Protein AF-A0A7S2MXG5-F1 (afdb_monomer)

Mean predicted aligned error: 10.14 Å

Sequence (108 aa):
TTSCGATTGLPSALLSAANMANKLGHHQLAAREYCALLARPGLEERLRTKAAEKLSQVEEVLSVARAQEEAAQAEAAAKLEAELRAEEEAAAAMEEAAAMEAPVMEVA

Organism: NCBI:txid156173

Solvent-accessible surface area (backbone atoms only — not comparable to full-atom values): 6177 Å² total; per-residue (Å²): 143,81,83,81,89,69,70,84,56,51,64,60,51,51,53,48,50,22,50,48,33,40,76,71,66,37,40,72,59,16,38,53,45,28,52,57,56,61,7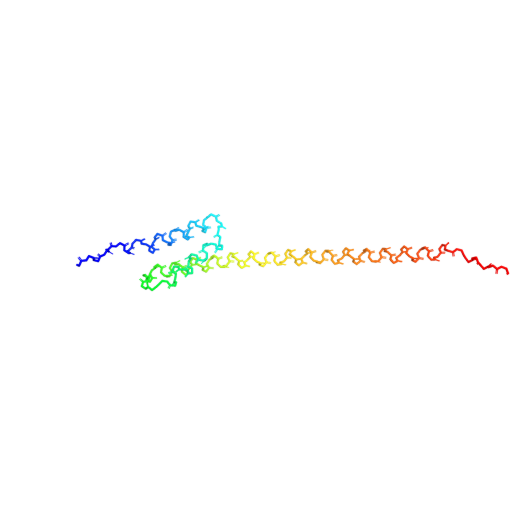0,42,82,88,61,54,66,73,58,43,54,51,36,52,55,52,31,54,57,38,50,52,55,52,50,54,52,48,54,52,50,53,50,52,50,52,53,52,49,54,50,52,54,52,50,53,51,52,50,52,54,52,52,52,53,52,52,54,54,53,60,73,68,56,74,86,78,77,78,131

Foldseek 3Di:
DDDPPPPPCVLVVLLVVLVVCVVVVVLVVSLVSLVVSLPDPPDDPVSNVVSVVVNVVSVVVVVVVVVVVVVVVVVVVVVVVVVVVVVVVVVVVVVVVVVVPPDPPPDD

Radius of gyration: 30.83 Å; Cα contacts (8 Å, |Δi|>4): 50; chains: 1; bounding box: 59×32×100 Å

Structure (mmCIF, N/CA/C/O backbone):
data_AF-A0A7S2MXG5-F1
#
_entry.id   AF-A0A7S2MXG5-F1
#
loop_
_atom_site.group_PDB
_atom_site.id
_atom_site.type_symbol
_atom_site.label_atom_id
_atom_site.label_alt_id
_atom_site.label_comp_id
_atom_site.label_asym_id
_atom_site.label_entity_id
_atom_site.label_seq_id
_atom_site.pdbx_PDB_ins_code
_atom_site.Cartn_x
_atom_site.Cartn_y
_atom_site.Cartn_z
_atom_site.occupancy
_atom_site.B_iso_or_equiv
_atom_site.auth_seq_id
_atom_site.auth_comp_id
_atom_site.auth_asym_id
_atom_site.auth_atom_id
_atom_site.pdbx_PDB_model_num
ATOM 1 N N . THR A 1 1 ? -24.339 -16.864 38.114 1.00 53.50 1 THR A N 1
ATOM 2 C CA . THR A 1 1 ? -24.325 -15.523 37.496 1.00 53.50 1 THR A CA 1
ATOM 3 C C . THR A 1 1 ? -22.930 -14.952 37.618 1.00 53.50 1 THR A C 1
ATOM 5 O O . THR A 1 1 ? -22.540 -14.511 38.688 1.00 53.50 1 THR A O 1
ATOM 8 N N . THR A 1 2 ? -22.143 -15.005 36.545 1.00 46.59 2 THR A N 1
ATOM 9 C CA . THR A 1 2 ? -20.827 -14.351 36.498 1.00 46.59 2 THR A CA 1
ATOM 10 C C . THR A 1 2 ? -20.624 -13.856 35.074 1.00 46.59 2 THR A C 1
ATOM 12 O O . THR A 1 2 ? -20.067 -14.551 34.233 1.00 46.59 2 THR A O 1
ATOM 15 N N . SER A 1 3 ? -21.189 -12.689 34.760 1.00 45.25 3 SER A N 1
ATOM 16 C CA . SER A 1 3 ? -20.909 -12.006 33.499 1.00 45.25 3 SER A CA 1
ATOM 17 C C . SER A 1 3 ? -19.559 -11.307 33.634 1.00 45.25 3 SER A C 1
ATOM 19 O O . SER A 1 3 ? -19.430 -10.326 34.366 1.00 45.25 3 SER A O 1
ATOM 21 N N . CYS A 1 4 ? -18.544 -11.841 32.963 1.00 46.38 4 CYS A N 1
ATOM 22 C CA . CYS A 1 4 ? -17.211 -11.258 32.890 1.00 46.38 4 CYS A CA 1
ATOM 23 C C . CYS A 1 4 ? -17.261 -9.886 32.197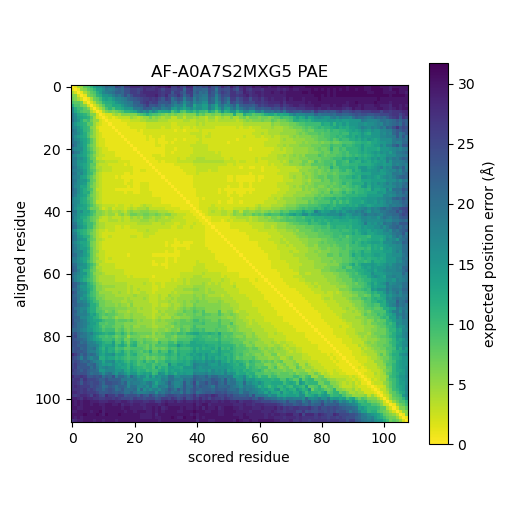 1.00 46.38 4 CYS A C 1
ATOM 25 O O . CYS A 1 4 ? -17.307 -9.789 30.973 1.00 46.38 4 CYS A O 1
ATOM 27 N N . GLY A 1 5 ? -17.244 -8.816 32.990 1.00 45.72 5 GLY A N 1
ATOM 28 C CA . GLY A 1 5 ? -17.147 -7.428 32.536 1.00 45.72 5 GLY A CA 1
ATOM 29 C C . GLY A 1 5 ? -15.726 -7.027 32.129 1.00 45.72 5 GLY A C 1
ATOM 30 O O . GLY A 1 5 ? -15.142 -6.157 32.761 1.00 45.72 5 GLY A O 1
ATOM 31 N N . ALA A 1 6 ? -15.164 -7.654 31.089 1.00 47.56 6 ALA A N 1
ATOM 32 C CA . ALA A 1 6 ? -13.820 -7.340 30.574 1.00 47.56 6 ALA A CA 1
ATOM 33 C C . ALA A 1 6 ? -13.801 -6.827 29.117 1.00 47.56 6 ALA A C 1
ATOM 35 O O . ALA A 1 6 ? -12.738 -6.677 28.519 1.00 47.56 6 ALA A O 1
ATOM 36 N N . THR A 1 7 ? -14.958 -6.566 28.503 1.00 53.50 7 THR A N 1
ATOM 37 C CA . THR A 1 7 ? -15.041 -6.323 27.050 1.00 53.50 7 THR A CA 1
ATOM 38 C C . THR A 1 7 ? -14.874 -4.863 26.623 1.00 53.50 7 THR A C 1
ATOM 40 O O . THR A 1 7 ? -14.662 -4.618 25.439 1.00 53.50 7 THR A O 1
ATOM 43 N N . THR A 1 8 ? -14.899 -3.891 27.539 1.00 54.66 8 THR A N 1
ATOM 44 C CA . THR A 1 8 ? -14.832 -2.458 27.185 1.00 54.66 8 THR A CA 1
ATOM 45 C C . THR A 1 8 ? -13.432 -1.983 26.769 1.00 54.66 8 THR A C 1
ATOM 47 O O . THR A 1 8 ? -13.313 -1.028 26.008 1.00 54.66 8 THR A O 1
ATOM 50 N N . GLY A 1 9 ? -12.359 -2.662 27.193 1.00 62.38 9 GLY A N 1
ATOM 51 C CA . GLY A 1 9 ? -10.977 -2.294 26.835 1.00 62.38 9 GLY A CA 1
ATOM 52 C C . GLY A 1 9 ? -10.452 -2.924 25.538 1.00 62.38 9 GLY A C 1
ATOM 53 O O . GLY A 1 9 ? -9.528 -2.397 24.918 1.00 62.38 9 GLY A O 1
ATOM 54 N N . LEU A 1 10 ? -11.041 -4.043 25.108 1.00 79.44 10 LEU A N 1
ATOM 55 C CA . LEU A 1 10 ? -10.523 -4.851 24.001 1.00 79.44 10 LEU A CA 1
ATOM 56 C C . LEU A 1 10 ? -10.559 -4.118 22.642 1.00 79.44 10 LEU A C 1
ATOM 58 O O . LEU A 1 10 ? -9.547 -4.147 21.943 1.00 79.44 10 LEU A O 1
ATOM 62 N N . PRO A 1 11 ? -11.642 -3.414 22.250 1.00 83.44 11 PRO A N 1
ATOM 63 C CA . PRO A 1 11 ? -11.679 -2.710 20.966 1.00 83.44 11 PRO A CA 1
ATOM 64 C C . PRO A 1 11 ? -10.664 -1.563 20.885 1.00 83.44 11 PRO A C 1
ATOM 66 O O . PRO A 1 11 ? -10.021 -1.368 19.856 1.00 83.44 11 PRO A O 1
ATOM 69 N N . SER A 1 12 ? -10.464 -0.842 21.990 1.00 86.19 12 SER A N 1
ATOM 70 C CA . SER A 1 12 ? -9.470 0.232 22.091 1.00 86.19 12 SER A CA 1
ATOM 71 C C . SER A 1 12 ? -8.035 -0.297 22.033 1.00 86.19 12 SER A C 1
ATOM 73 O O . SER A 1 12 ? -7.174 0.316 21.395 1.00 86.19 12 SER A O 1
ATOM 75 N N . ALA A 1 13 ? -7.770 -1.453 22.649 1.00 88.00 13 ALA A N 1
ATOM 76 C CA . ALA A 1 13 ? -6.478 -2.128 22.553 1.00 88.00 13 ALA A CA 1
ATOM 77 C C . ALA A 1 13 ? -6.186 -2.594 21.116 1.00 88.00 13 ALA A C 1
ATOM 79 O O . ALA A 1 13 ? -5.090 -2.361 20.612 1.00 88.00 13 ALA A O 1
ATOM 80 N N . LEU A 1 14 ? -7.178 -3.162 20.422 1.00 89.44 14 LEU A N 1
ATOM 81 C CA . LEU A 1 14 ? -7.048 -3.587 19.023 1.00 89.44 14 LEU A CA 1
ATOM 82 C C . LEU A 1 14 ? -6.816 -2.406 18.079 1.00 89.44 14 LEU A C 1
ATOM 84 O O . LEU A 1 14 ? -5.917 -2.452 17.243 1.00 89.44 14 LEU A O 1
ATOM 88 N N . LEU A 1 15 ? -7.552 -1.306 18.267 1.00 92.38 15 LEU A N 1
ATOM 89 C CA . LEU A 1 15 ? -7.303 -0.075 17.522 1.00 92.38 15 LEU A CA 1
ATOM 90 C C . LEU A 1 15 ? -5.875 0.434 17.758 1.00 92.38 15 LEU A C 1
ATOM 92 O O . LEU A 1 15 ? -5.220 0.921 16.838 1.00 92.38 15 LEU A O 1
ATOM 96 N N . SER A 1 16 ? -5.374 0.330 18.989 1.00 93.69 16 SER A N 1
ATOM 97 C CA . SER A 1 16 ? -4.011 0.752 19.324 1.00 93.69 16 SER A CA 1
ATOM 98 C C . SER A 1 16 ? -2.958 -0.149 18.675 1.00 93.69 16 SER A C 1
ATOM 100 O O . SER A 1 16 ? -1.970 0.364 18.154 1.00 93.69 16 SER A O 1
ATOM 102 N N . ALA A 1 17 ? -3.189 -1.463 18.631 1.00 93.12 17 ALA A N 1
ATOM 103 C CA . ALA A 1 17 ? -2.328 -2.414 17.932 1.00 93.12 17 ALA A CA 1
ATOM 104 C C . ALA A 1 17 ? -2.268 -2.131 16.421 1.00 93.12 17 ALA A C 1
ATOM 106 O O . ALA A 1 17 ? -1.174 -2.018 15.867 1.00 93.12 17 ALA A O 1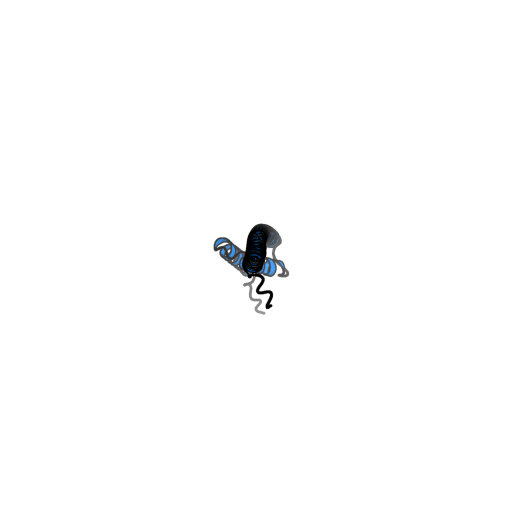
ATOM 107 N N . ALA A 1 18 ? -3.418 -1.899 15.779 1.00 94.44 18 ALA A N 1
ATOM 108 C CA . ALA A 1 18 ? -3.489 -1.518 14.367 1.00 94.44 18 ALA A CA 1
ATOM 109 C C . ALA A 1 18 ? -2.736 -0.203 14.082 1.00 94.44 18 ALA A C 1
ATOM 111 O O . ALA A 1 18 ? -1.982 -0.094 13.113 1.00 94.44 18 ALA A O 1
ATOM 112 N N . ASN A 1 19 ? -2.860 0.786 14.977 1.00 95.12 19 ASN A N 1
ATOM 113 C CA . ASN A 1 19 ? -2.102 2.036 14.883 1.00 95.12 19 ASN A CA 1
ATOM 114 C C . ASN A 1 19 ? -0.589 1.822 15.030 1.00 95.12 19 ASN A C 1
ATOM 116 O O . ASN A 1 19 ? 0.181 2.489 14.339 1.00 95.12 19 ASN A O 1
ATOM 120 N N . MET A 1 20 ? -0.148 0.924 15.914 1.00 96.69 20 MET A N 1
ATOM 121 C CA . MET A 1 20 ? 1.275 0.597 16.052 1.00 96.69 20 MET A CA 1
ATOM 122 C C . MET A 1 20 ? 1.813 -0.093 14.801 1.00 96.69 20 MET A C 1
ATOM 124 O O . MET A 1 20 ? 2.849 0.329 14.298 1.00 96.69 20 MET A O 1
ATOM 128 N N . ALA A 1 21 ? 1.087 -1.070 14.249 1.00 94.88 21 ALA A N 1
ATOM 129 C CA . ALA A 1 21 ? 1.453 -1.697 12.981 1.00 94.88 21 ALA A CA 1
ATOM 130 C C . ALA A 1 21 ? 1.614 -0.650 11.866 1.00 94.88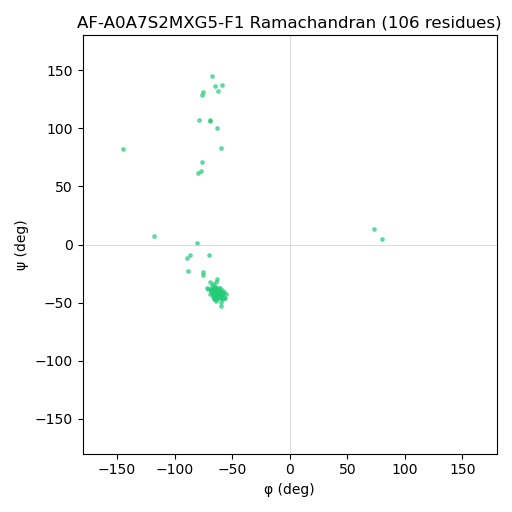 21 ALA A C 1
ATOM 132 O O . ALA A 1 21 ? 2.604 -0.674 11.140 1.00 94.88 21 ALA A O 1
ATOM 133 N N . ASN A 1 22 ? 0.704 0.330 11.795 1.00 95.31 22 ASN A N 1
ATOM 134 C CA . ASN A 1 22 ? 0.798 1.408 10.812 1.00 95.31 22 ASN A CA 1
ATOM 135 C C . ASN A 1 22 ? 2.038 2.292 11.022 1.00 95.31 22 ASN A C 1
ATOM 137 O O . ASN A 1 22 ? 2.751 2.597 10.072 1.00 95.31 22 ASN A O 1
ATOM 141 N N . LYS A 1 23 ? 2.325 2.686 12.270 1.00 95.81 23 LYS A N 1
ATOM 142 C CA . LYS A 1 23 ? 3.502 3.508 12.608 1.00 95.81 23 LYS A CA 1
ATOM 143 C C . LYS A 1 23 ? 4.827 2.808 12.310 1.00 95.81 23 LYS A C 1
ATOM 145 O O . LYS A 1 23 ? 5.806 3.483 12.021 1.00 95.81 23 LYS A O 1
ATOM 150 N N . LEU A 1 24 ? 4.852 1.480 12.390 1.00 96.38 24 LEU A N 1
ATOM 151 C CA . LEU A 1 24 ? 6.014 0.657 12.055 1.00 96.38 24 LEU A CA 1
ATOM 152 C C . LEU A 1 24 ? 6.165 0.422 10.540 1.00 96.38 24 LEU A C 1
ATOM 154 O O . LEU A 1 24 ? 7.073 -0.290 10.127 1.00 96.38 24 LEU A O 1
ATOM 158 N N . GLY A 1 25 ? 5.283 0.989 9.709 1.00 93.81 25 GLY A N 1
ATOM 159 C CA . GLY A 1 25 ? 5.301 0.802 8.255 1.00 93.81 25 GLY A CA 1
ATOM 160 C C . GLY A 1 25 ? 4.679 -0.517 7.791 1.00 93.81 25 GLY A C 1
ATOM 161 O O . GLY A 1 25 ? 4.664 -0.818 6.600 1.00 93.81 25 GLY A O 1
ATOM 162 N N . HIS A 1 26 ? 4.107 -1.313 8.698 1.00 96.31 26 HIS A N 1
ATOM 163 C CA . HIS A 1 26 ? 3.385 -2.535 8.349 1.00 96.31 26 HIS A CA 1
ATOM 164 C C . HIS A 1 26 ? 1.965 -2.206 7.866 1.00 96.31 26 HIS A C 1
ATOM 166 O O . HIS A 1 26 ? 0.973 -2.616 8.469 1.00 96.31 26 HIS A O 1
ATOM 172 N N . HIS A 1 27 ? 1.858 -1.458 6.766 1.00 94.12 27 HIS A N 1
ATOM 173 C CA . HIS A 1 27 ? 0.597 -0.930 6.238 1.00 94.12 27 HIS A CA 1
ATOM 174 C C . HIS A 1 27 ? -0.410 -2.035 5.884 1.00 94.12 27 HIS A C 1
ATOM 176 O O . HIS A 1 27 ? -1.580 -1.944 6.240 1.00 94.12 27 HIS A O 1
ATOM 182 N N . GLN A 1 28 ? 0.038 -3.139 5.277 1.00 94.25 28 GLN A N 1
ATOM 183 C CA . GLN A 1 28 ? -0.849 -4.270 4.966 1.00 94.25 28 GLN A CA 1
ATOM 184 C C . GLN A 1 28 ? -1.420 -4.937 6.225 1.00 94.25 28 GLN A C 1
ATOM 186 O O . GLN A 1 28 ? -2.600 -5.289 6.259 1.00 94.25 28 GLN A O 1
ATOM 191 N N . LEU A 1 29 ? -0.596 -5.097 7.266 1.00 94.88 29 LEU A N 1
ATOM 192 C CA . LEU A 1 29 ? -1.044 -5.629 8.552 1.00 94.88 29 LEU A CA 1
ATOM 193 C C . LEU A 1 29 ? -2.027 -4.660 9.211 1.00 94.88 29 LEU A C 1
ATOM 195 O O . LEU A 1 29 ? -3.107 -5.070 9.616 1.00 94.88 29 LEU A O 1
ATOM 199 N N . ALA A 1 30 ? -1.692 -3.370 9.249 1.00 95.69 30 ALA A N 1
ATOM 200 C CA . ALA A 1 30 ? -2.558 -2.341 9.808 1.00 95.69 30 ALA A CA 1
ATOM 201 C C . ALA A 1 30 ? -3.939 -2.317 9.136 1.00 95.69 30 ALA A C 1
ATOM 203 O O . ALA A 1 30 ? -4.949 -2.304 9.836 1.00 95.69 30 ALA A O 1
ATOM 204 N N . ALA A 1 31 ? -3.995 -2.376 7.801 1.00 96.06 31 ALA A N 1
ATOM 205 C CA . ALA A 1 31 ? -5.250 -2.433 7.053 1.00 96.06 31 ALA A CA 1
ATOM 206 C C . ALA A 1 31 ? -6.092 -3.657 7.442 1.00 96.06 31 ALA A C 1
ATOM 208 O O . ALA A 1 31 ? -7.277 -3.523 7.746 1.00 96.06 31 ALA A O 1
ATOM 209 N N . ARG A 1 32 ? -5.476 -4.847 7.515 1.00 95.75 32 ARG A N 1
ATOM 210 C CA . ARG A 1 32 ? -6.162 -6.077 7.948 1.00 95.75 32 ARG A CA 1
ATOM 211 C C . ARG A 1 32 ? -6.736 -5.948 9.357 1.00 95.75 32 ARG A C 1
ATOM 213 O O . ARG A 1 32 ? -7.885 -6.327 9.572 1.00 95.75 32 ARG A O 1
ATOM 220 N N . GLU A 1 33 ? -5.974 -5.383 10.289 1.00 95.25 33 GLU A N 1
ATOM 221 C CA . GLU A 1 33 ? -6.417 -5.185 11.673 1.00 95.25 33 GLU A CA 1
ATOM 222 C C . GLU A 1 33 ? -7.557 -4.157 11.780 1.00 95.25 33 GLU A C 1
ATOM 224 O O . GLU A 1 33 ? -8.519 -4.381 12.518 1.00 95.25 33 GLU A O 1
ATOM 229 N N . TYR A 1 34 ? -7.520 -3.057 11.014 1.00 95.75 34 TYR A N 1
ATOM 230 C CA . TYR A 1 34 ? -8.639 -2.108 10.971 1.00 95.75 34 TYR A CA 1
ATOM 231 C C . TYR A 1 34 ? -9.905 -2.739 10.385 1.00 95.75 34 TYR A C 1
ATOM 233 O O . TYR A 1 34 ? -10.978 -2.584 10.969 1.00 95.75 34 TYR A O 1
ATOM 241 N N . CYS A 1 35 ? -9.796 -3.499 9.292 1.00 95.19 35 CYS A N 1
ATOM 242 C CA . CYS A 1 35 ? -10.922 -4.246 8.728 1.00 95.19 35 CYS A CA 1
ATOM 243 C C . CYS A 1 35 ? -11.501 -5.244 9.739 1.00 95.19 35 CYS A C 1
ATOM 245 O O . CYS A 1 35 ? -12.716 -5.294 9.939 1.00 95.19 35 CYS A O 1
ATOM 247 N N . ALA A 1 36 ? -10.637 -6.004 10.418 1.00 93.12 36 ALA A N 1
ATOM 248 C CA . ALA A 1 36 ? -11.048 -6.959 11.441 1.00 93.12 36 ALA A CA 1
ATOM 249 C C . ALA A 1 36 ? -11.759 -6.267 12.611 1.00 93.12 36 ALA A C 1
ATOM 251 O O . ALA A 1 36 ? -12.757 -6.783 13.110 1.00 93.12 36 ALA A O 1
ATOM 252 N N . LEU A 1 37 ? -11.287 -5.087 13.029 1.00 93.44 37 LEU A N 1
ATOM 253 C CA . LEU A 1 37 ? -11.934 -4.278 14.058 1.00 93.44 37 LEU A CA 1
ATOM 254 C C . LEU A 1 37 ? -13.320 -3.792 13.610 1.00 93.44 37 LEU A C 1
ATOM 256 O O . LEU A 1 37 ? -14.278 -3.924 14.371 1.00 93.44 37 LEU A O 1
ATOM 260 N N . LEU A 1 38 ? -13.439 -3.270 12.386 1.00 94.06 38 LEU A N 1
ATOM 261 C CA . LEU A 1 38 ? -14.692 -2.760 11.816 1.00 94.06 38 LEU A CA 1
ATOM 262 C C . LEU A 1 38 ? -15.753 -3.849 11.629 1.00 94.06 38 LEU A C 1
ATOM 264 O O . LEU A 1 38 ? -16.941 -3.576 11.796 1.00 94.06 38 LEU A O 1
ATOM 268 N N . ALA A 1 39 ? -15.332 -5.083 11.347 1.00 92.38 39 ALA A N 1
ATOM 269 C CA . ALA A 1 39 ? -16.223 -6.232 11.218 1.00 92.38 39 ALA A CA 1
ATOM 270 C C . ALA A 1 39 ? -16.843 -6.686 12.557 1.00 92.38 39 ALA A C 1
ATOM 272 O O . ALA A 1 39 ? -17.736 -7.536 12.566 1.00 92.38 39 ALA A O 1
ATOM 273 N N . ARG A 1 40 ? -16.395 -6.152 13.706 1.00 89.25 40 ARG A N 1
ATOM 274 C CA . ARG A 1 40 ? -16.891 -6.587 15.018 1.00 89.25 40 ARG A CA 1
ATOM 275 C C . ARG A 1 40 ? -18.282 -6.012 15.315 1.00 89.25 40 ARG A C 1
ATOM 277 O O . ARG A 1 40 ? -18.465 -4.789 15.292 1.00 89.25 40 ARG A O 1
ATOM 284 N N . PRO A 1 41 ? -19.253 -6.859 15.698 1.00 87.50 41 PRO A N 1
ATOM 285 C CA . PRO A 1 41 ? -20.554 -6.386 16.146 1.00 87.50 41 PRO A CA 1
ATOM 286 C C . PRO A 1 41 ? -20.419 -5.636 17.478 1.00 87.50 41 PRO A C 1
ATOM 288 O O . PRO A 1 41 ? -19.592 -5.983 18.322 1.00 87.50 41 PRO A O 1
ATOM 291 N N . GLY A 1 42 ? -21.236 -4.599 17.670 1.00 85.31 42 GLY A N 1
ATOM 292 C CA . GLY A 1 42 ? -21.251 -3.822 18.915 1.00 85.31 42 GLY A CA 1
ATOM 293 C C . GLY A 1 42 ? -20.050 -2.891 19.119 1.00 85.31 42 GLY A C 1
ATOM 294 O O . GLY A 1 42 ? -19.864 -2.390 20.224 1.00 85.31 42 GLY A O 1
ATOM 295 N N . LEU A 1 43 ? -19.239 -2.642 18.081 1.00 88.81 43 LEU A N 1
ATOM 296 C CA . LEU A 1 43 ? -18.196 -1.616 18.132 1.00 88.81 43 LEU A CA 1
ATOM 297 C C . LEU A 1 43 ? -18.822 -0.226 18.332 1.00 88.81 43 LEU A C 1
ATOM 299 O O . LEU A 1 43 ? -19.761 0.137 17.618 1.00 88.81 43 LEU A O 1
ATOM 303 N N . GLU A 1 44 ? -18.283 0.544 19.280 1.00 91.56 44 GLU A N 1
ATOM 304 C CA . GLU A 1 44 ? -18.699 1.927 19.523 1.00 91.56 44 GLU A CA 1
ATOM 305 C C . GLU A 1 44 ? -18.512 2.786 18.270 1.00 91.56 44 GLU A C 1
ATOM 307 O O . GLU A 1 44 ? -17.462 2.731 17.627 1.00 91.56 44 GLU A O 1
ATOM 312 N N . GLU A 1 45 ? -19.494 3.636 17.963 1.00 91.88 45 GLU A N 1
ATOM 313 C CA . GLU A 1 45 ? -19.489 4.435 16.733 1.00 91.88 45 GLU A CA 1
ATOM 314 C C . GLU A 1 45 ? -18.239 5.312 16.614 1.00 91.88 45 GLU A C 1
ATOM 316 O O . GLU A 1 45 ? -17.602 5.342 15.570 1.00 91.88 45 GLU A O 1
ATOM 321 N N . ARG A 1 46 ? -17.790 5.928 17.717 1.00 92.19 46 ARG A N 1
ATOM 322 C CA . ARG A 1 46 ? -16.550 6.723 17.736 1.00 92.19 46 ARG A CA 1
ATOM 323 C C . ARG A 1 46 ? -15.319 5.910 17.324 1.00 92.19 46 ARG A C 1
ATOM 325 O O . ARG A 1 46 ? -14.468 6.411 16.591 1.00 92.19 46 ARG A O 1
ATOM 332 N N . LEU A 1 47 ? -15.209 4.669 17.803 1.00 92.31 47 LEU A N 1
ATOM 333 C CA . LEU A 1 47 ? -14.109 3.771 17.443 1.00 92.31 47 LEU A CA 1
ATOM 334 C C . LEU A 1 47 ? -14.251 3.277 16.004 1.00 92.31 47 LEU A C 1
ATOM 336 O O . LEU A 1 47 ? -13.244 3.189 15.305 1.00 92.31 47 LEU A O 1
ATOM 340 N N . ARG A 1 48 ? -15.481 3.012 15.552 1.00 93.12 48 ARG A N 1
ATOM 341 C CA . ARG A 1 48 ? -15.781 2.646 14.166 1.00 93.12 48 ARG A CA 1
ATOM 342 C C . ARG A 1 48 ? -15.356 3.748 13.200 1.00 93.12 48 ARG A C 1
ATOM 344 O O . ARG A 1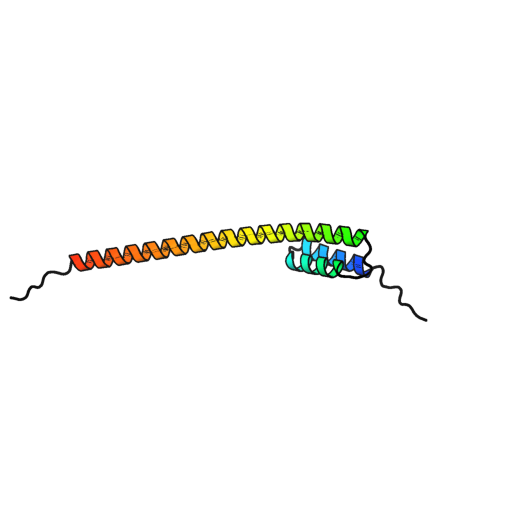 48 ? -14.567 3.474 12.303 1.00 93.12 48 ARG A O 1
ATOM 351 N N . THR A 1 49 ? -15.792 4.990 13.418 1.00 95.50 49 THR A N 1
ATOM 352 C CA . THR A 1 49 ? -15.415 6.136 12.576 1.00 95.50 49 THR A CA 1
ATOM 353 C C . THR A 1 49 ? -13.898 6.304 12.528 1.00 95.50 49 THR A C 1
ATOM 355 O O . THR A 1 49 ? -13.322 6.420 11.451 1.00 95.50 49 THR A O 1
ATOM 358 N N . LYS A 1 50 ? -13.227 6.232 13.685 1.00 95.12 50 LYS A N 1
ATOM 359 C CA . LYS A 1 50 ? -11.768 6.371 13.763 1.00 95.12 50 LYS A CA 1
ATOM 360 C C . LYS A 1 50 ? -11.024 5.237 13.053 1.00 95.12 50 LYS A C 1
ATOM 362 O O . LYS A 1 50 ? -10.014 5.490 12.405 1.00 95.12 50 LYS A O 1
ATOM 367 N N . ALA A 1 51 ? -11.493 3.996 13.175 1.00 94.94 51 ALA A N 1
ATOM 368 C CA . ALA A 1 51 ? -10.908 2.854 12.477 1.00 94.94 51 ALA A CA 1
ATOM 369 C C . ALA A 1 51 ? -11.102 2.959 10.957 1.00 94.94 51 ALA A C 1
ATOM 371 O O . ALA A 1 51 ? -10.164 2.684 10.218 1.00 94.94 51 ALA A O 1
ATOM 372 N N . ALA A 1 52 ? -12.275 3.408 10.498 1.00 96.75 52 ALA A N 1
ATOM 373 C CA . ALA A 1 52 ? -12.565 3.615 9.080 1.00 96.75 52 ALA A CA 1
ATOM 374 C C . ALA A 1 52 ? -11.708 4.736 8.470 1.00 96.75 52 ALA A C 1
ATOM 376 O O . ALA A 1 52 ? -11.124 4.552 7.407 1.00 96.75 52 ALA A O 1
ATOM 377 N N . GLU A 1 53 ? -11.561 5.863 9.171 1.00 97.38 53 GLU A N 1
ATOM 378 C CA . GLU A 1 53 ? -10.684 6.958 8.737 1.00 97.38 53 GLU A CA 1
ATOM 379 C C . GLU A 1 53 ? -9.227 6.487 8.615 1.00 97.38 53 GLU A C 1
ATOM 381 O O . GLU A 1 53 ? -8.544 6.763 7.628 1.00 97.38 53 GLU A O 1
ATOM 386 N N . LYS A 1 54 ? -8.749 5.723 9.605 1.00 96.38 54 LYS A N 1
ATOM 387 C CA . LYS A 1 54 ? -7.389 5.176 9.592 1.00 96.38 54 LYS A CA 1
ATOM 388 C C . LYS A 1 54 ? -7.193 4.131 8.501 1.00 96.38 54 LYS A C 1
ATOM 390 O O . LYS A 1 54 ? -6.134 4.126 7.883 1.00 96.38 54 LYS A O 1
ATOM 395 N N . LEU A 1 55 ? -8.185 3.280 8.254 1.00 96.88 55 LEU A N 1
ATOM 396 C CA . LEU A 1 55 ? -8.153 2.320 7.155 1.00 96.88 55 LEU A CA 1
ATOM 397 C C . LEU A 1 55 ? -8.020 3.038 5.810 1.00 96.88 55 LEU A C 1
ATOM 399 O O . LEU A 1 55 ? -7.102 2.720 5.065 1.00 96.88 55 LEU A O 1
ATOM 403 N N . SER A 1 56 ? -8.847 4.055 5.557 1.00 96.88 56 SER A N 1
ATOM 404 C CA . SER A 1 56 ? -8.798 4.834 4.314 1.00 96.88 56 SER A CA 1
ATOM 405 C C . SER A 1 56 ? -7.423 5.472 4.081 1.00 96.88 56 SER A C 1
ATOM 407 O O . SER A 1 56 ? -6.902 5.399 2.972 1.00 96.88 56 SER A O 1
ATOM 409 N N . GLN A 1 57 ? -6.796 6.024 5.127 1.00 96.00 57 GLN A N 1
ATOM 410 C CA . GLN A 1 57 ? -5.436 6.578 5.042 1.00 96.00 57 GLN A CA 1
ATOM 411 C C . GLN A 1 57 ? -4.400 5.505 4.673 1.00 96.00 57 GLN A C 1
ATOM 413 O O . GLN A 1 57 ? -3.489 5.754 3.890 1.00 96.00 57 GLN A O 1
ATOM 418 N N . VAL A 1 58 ? -4.515 4.300 5.238 1.00 95.56 58 VAL A N 1
ATOM 419 C CA . VAL A 1 58 ? -3.597 3.194 4.929 1.00 95.56 58 VAL A CA 1
ATOM 420 C C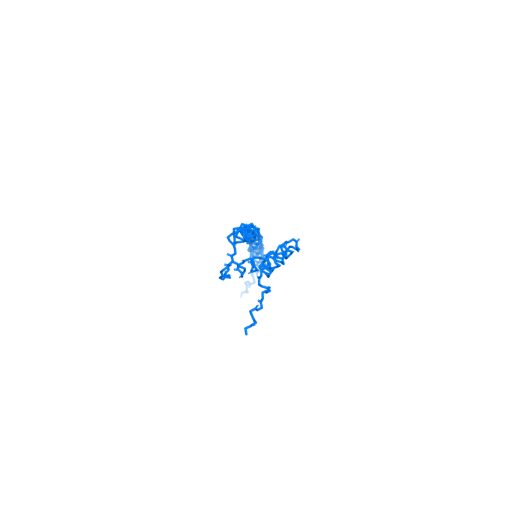 . VAL A 1 58 ? -3.825 2.650 3.519 1.00 95.56 58 VAL A C 1
ATOM 422 O O . VAL A 1 58 ? -2.861 2.315 2.833 1.00 95.56 58 VAL A O 1
ATOM 425 N N . GLU A 1 59 ? -5.074 2.568 3.069 1.00 95.19 59 GLU A N 1
ATOM 426 C CA . GLU A 1 59 ? -5.421 2.133 1.714 1.00 95.19 59 GLU A CA 1
ATOM 427 C C . GLU A 1 59 ? -4.884 3.090 0.648 1.00 95.19 59 GLU A C 1
ATOM 429 O O . GLU A 1 59 ? -4.380 2.626 -0.372 1.00 95.19 59 GLU A O 1
ATOM 434 N N . GLU A 1 60 ? -4.911 4.399 0.905 1.00 95.31 60 GLU A N 1
ATOM 435 C CA . GLU A 1 60 ? -4.296 5.403 0.033 1.00 95.31 60 GLU A CA 1
ATOM 436 C C . GLU A 1 60 ? -2.775 5.213 -0.070 1.00 95.31 60 GLU A C 1
ATOM 438 O O . GLU A 1 60 ? -2.212 5.205 -1.162 1.00 95.31 60 GLU A O 1
ATOM 443 N N . VAL A 1 61 ? -2.093 4.964 1.052 1.00 94.12 61 VAL A N 1
ATOM 444 C CA . VAL A 1 61 ? -0.649 4.670 1.034 1.00 94.12 61 VAL A CA 1
ATOM 445 C C . VAL A 1 61 ? -0.353 3.398 0.232 1.00 94.12 61 VAL A C 1
ATOM 447 O O . VAL A 1 61 ? 0.580 3.366 -0.571 1.00 94.12 61 VAL A O 1
ATOM 450 N N . LEU A 1 62 ? -1.152 2.345 0.422 1.00 93.25 62 LEU A N 1
ATOM 451 C CA . LEU A 1 62 ? -0.986 1.083 -0.301 1.00 93.25 62 LEU A CA 1
ATOM 452 C C . LEU A 1 62 ? -1.282 1.219 -1.799 1.00 93.25 62 LEU A C 1
ATOM 454 O O . LEU A 1 62 ? -0.626 0.549 -2.596 1.00 93.25 62 LEU A O 1
ATOM 458 N N . SER A 1 63 ? -2.248 2.051 -2.195 1.00 94.81 63 SER A N 1
ATOM 459 C CA . SER A 1 63 ? -2.577 2.262 -3.607 1.00 94.81 63 SER A CA 1
ATOM 460 C C . SER A 1 63 ? -1.468 3.020 -4.332 1.00 94.81 63 SER A C 1
ATOM 462 O O . SER A 1 63 ? -1.065 2.604 -5.416 1.00 94.81 63 SER A O 1
ATOM 464 N N . VAL A 1 64 ? -0.901 4.054 -3.703 1.00 93.44 64 VAL A N 1
ATOM 465 C CA . VAL A 1 64 ? 0.256 4.784 -4.240 1.00 93.44 64 VAL A CA 1
ATOM 466 C C . VAL A 1 64 ? 1.462 3.858 -4.381 1.00 93.44 64 VAL A C 1
ATOM 468 O O . VAL A 1 64 ? 2.101 3.853 -5.431 1.00 93.44 64 VAL A O 1
ATOM 471 N N . ALA A 1 65 ? 1.747 3.035 -3.367 1.00 91.94 65 ALA A N 1
ATOM 472 C CA . ALA A 1 65 ? 2.853 2.081 -3.423 1.00 91.94 65 ALA A CA 1
ATOM 473 C C . ALA A 1 65 ? 2.696 1.075 -4.578 1.00 91.94 65 ALA A C 1
ATOM 475 O O . ALA A 1 65 ? 3.655 0.825 -5.303 1.00 91.94 65 ALA A O 1
ATOM 476 N N . ARG A 1 66 ? 1.482 0.550 -4.799 1.00 93.06 66 ARG A N 1
ATOM 477 C CA . ARG A 1 66 ? 1.193 -0.348 -5.931 1.00 93.06 66 ARG A CA 1
ATOM 478 C C . ARG A 1 66 ? 1.358 0.343 -7.277 1.00 93.06 66 ARG A C 1
ATOM 480 O O . ARG A 1 66 ? 2.004 -0.211 -8.152 1.00 93.06 66 ARG A O 1
ATOM 487 N N . ALA A 1 67 ? 0.835 1.558 -7.427 1.00 92.75 67 ALA A N 1
ATOM 488 C CA . ALA A 1 67 ? 0.975 2.312 -8.670 1.00 92.75 67 ALA A CA 1
ATOM 489 C C . ALA A 1 67 ? 2.452 2.595 -9.007 1.00 92.75 67 ALA A C 1
ATOM 491 O O . ALA A 1 67 ? 2.849 2.531 -10.168 1.00 92.75 67 ALA A O 1
ATOM 492 N N . GLN A 1 68 ? 3.279 2.878 -7.996 1.00 94.31 68 GLN A N 1
ATOM 493 C CA . GLN A 1 68 ? 4.724 3.050 -8.175 1.00 94.31 68 GLN A CA 1
ATOM 494 C C . GLN A 1 68 ? 5.420 1.744 -8.566 1.00 94.31 68 GLN A C 1
ATOM 496 O O . GLN A 1 68 ? 6.286 1.753 -9.439 1.00 94.31 68 GLN A O 1
ATOM 501 N N . GLU A 1 69 ? 5.042 0.629 -7.944 1.00 93.44 69 GLU A N 1
ATOM 502 C CA . GLU A 1 69 ? 5.579 -0.690 -8.277 1.00 93.44 69 GLU A CA 1
ATOM 503 C C 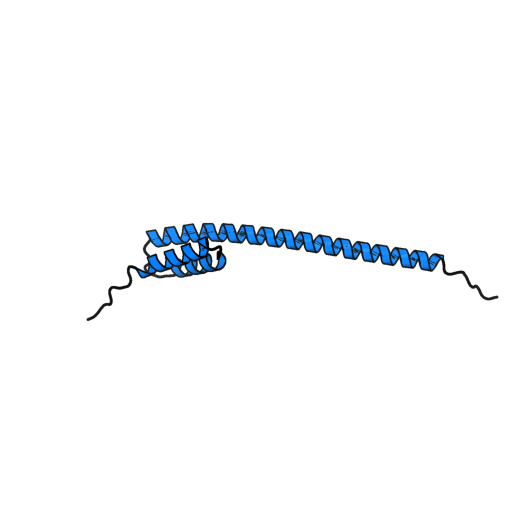. GLU A 1 69 ? 5.211 -1.101 -9.711 1.00 93.44 69 GLU A C 1
ATOM 505 O O . GLU A 1 69 ? 6.083 -1.515 -10.470 1.00 93.44 69 GLU A O 1
ATOM 510 N N . GLU A 1 70 ? 3.956 -0.907 -10.117 1.00 93.94 70 GLU A N 1
ATOM 511 C CA . GLU A 1 70 ? 3.484 -1.161 -11.483 1.00 93.94 70 GLU A CA 1
ATOM 512 C C . GLU A 1 70 ? 4.222 -0.292 -12.510 1.00 93.94 70 GLU A C 1
ATOM 514 O O . GLU A 1 70 ? 4.655 -0.793 -13.548 1.00 93.94 70 GLU A O 1
ATOM 519 N N . ALA A 1 71 ? 4.434 0.994 -12.210 1.00 93.38 71 ALA A N 1
ATOM 520 C CA . ALA A 1 71 ? 5.200 1.888 -13.076 1.00 93.38 71 ALA A CA 1
ATOM 521 C C . ALA A 1 71 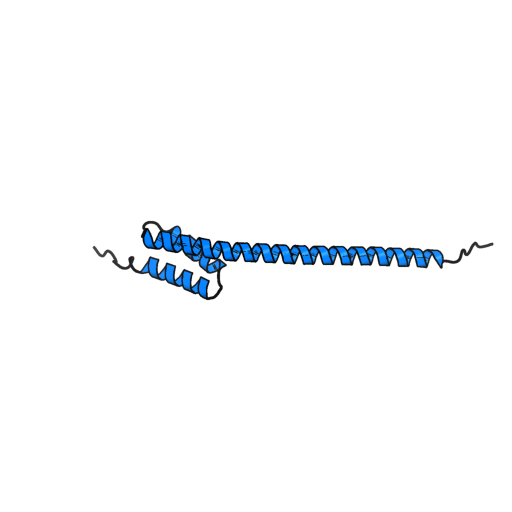? 6.663 1.434 -13.226 1.00 93.38 71 ALA A C 1
ATOM 523 O O . ALA A 1 71 ? 7.187 1.408 -14.340 1.00 93.38 71 ALA A O 1
ATOM 524 N N . ALA A 1 72 ? 7.309 1.028 -12.129 1.00 91.94 72 ALA A N 1
ATOM 525 C CA . ALA A 1 72 ? 8.677 0.515 -12.159 1.00 91.94 72 ALA A CA 1
ATOM 526 C C . ALA A 1 72 ? 8.784 -0.807 -12.940 1.00 91.94 72 ALA A C 1
ATOM 528 O O . ALA A 1 72 ? 9.735 -1.002 -13.697 1.00 91.94 72 ALA A O 1
ATOM 529 N N . GLN A 1 73 ? 7.802 -1.703 -12.795 1.00 93.88 73 GLN A N 1
ATOM 530 C CA . GLN A 1 73 ? 7.738 -2.952 -13.558 1.00 93.88 73 GLN A CA 1
ATOM 531 C C . GLN A 1 73 ? 7.528 -2.694 -15.055 1.00 93.88 73 GLN A C 1
ATOM 533 O O . GLN A 1 73 ? 8.197 -3.321 -15.874 1.00 93.88 73 GLN A O 1
ATOM 538 N N . ALA A 1 74 ? 6.658 -1.749 -15.421 1.00 93.25 74 ALA A N 1
ATOM 539 C CA . ALA A 1 74 ? 6.446 -1.363 -16.814 1.00 93.25 74 ALA A CA 1
ATOM 540 C C . ALA A 1 74 ? 7.715 -0.763 -17.443 1.00 93.25 74 ALA A C 1
ATOM 542 O O . ALA A 1 74 ? 8.061 -1.100 -18.573 1.00 93.25 74 ALA A O 1
ATOM 543 N N . GLU A 1 75 ? 8.447 0.080 -16.706 1.00 93.75 75 GLU A N 1
ATOM 544 C CA . GLU A 1 75 ? 9.724 0.631 -17.172 1.00 93.75 75 GLU A CA 1
ATOM 545 C C . GLU A 1 75 ? 10.785 -0.465 -17.352 1.00 93.75 75 GLU A C 1
ATOM 547 O O . GLU A 1 75 ? 11.511 -0.470 -18.347 1.00 93.75 75 GLU A O 1
ATOM 552 N N . ALA A 1 76 ? 10.865 -1.413 -16.414 1.00 93.75 76 ALA A N 1
ATOM 553 C CA . ALA A 1 76 ? 11.784 -2.542 -16.512 1.00 93.75 76 ALA A CA 1
ATOM 554 C C . ALA A 1 76 ? 11.460 -3.444 -17.715 1.00 93.75 76 ALA A C 1
ATOM 556 O O . ALA A 1 76 ? 12.371 -3.834 -18.443 1.00 93.75 76 ALA A O 1
ATOM 557 N N . ALA A 1 77 ? 10.177 -3.726 -17.960 1.00 93.88 77 ALA A N 1
ATOM 558 C CA . ALA A 1 77 ? 9.736 -4.500 -19.116 1.00 93.88 77 ALA A CA 1
ATOM 559 C C . ALA A 1 77 ? 10.070 -3.790 -20.438 1.00 93.88 77 ALA A C 1
ATOM 561 O O . ALA A 1 77 ? 10.639 -4.409 -21.331 1.00 93.88 77 ALA A O 1
ATOM 562 N N . ALA A 1 78 ? 9.812 -2.482 -20.538 1.00 94.00 78 ALA A N 1
ATOM 563 C CA . ALA A 1 78 ? 10.125 -1.704 -21.737 1.00 94.00 78 ALA A CA 1
ATOM 564 C C . ALA A 1 78 ? 11.633 -1.663 -22.046 1.00 94.00 78 ALA A C 1
ATOM 566 O O . ALA A 1 78 ? 12.028 -1.715 -23.210 1.00 94.00 78 ALA A O 1
ATOM 567 N N . LYS A 1 79 ? 12.487 -1.587 -21.015 1.00 94.06 79 LYS A N 1
ATOM 568 C CA . LYS A 1 79 ? 13.947 -1.669 -21.184 1.00 94.06 79 LYS A CA 1
ATOM 569 C C . LYS A 1 79 ? 14.378 -3.037 -21.699 1.00 94.06 79 LYS A C 1
ATOM 571 O O . LYS A 1 79 ? 15.131 -3.094 -22.663 1.00 94.06 79 LYS A O 1
ATOM 576 N N . LEU A 1 80 ? 13.854 -4.110 -21.107 1.00 94.31 80 LEU A N 1
ATOM 577 C CA . LEU A 1 80 ? 14.151 -5.474 -21.541 1.00 94.31 80 LEU A CA 1
ATOM 578 C C . LEU A 1 80 ? 13.714 -5.711 -22.996 1.00 94.31 80 LEU A C 1
ATOM 580 O O . LEU A 1 80 ? 14.463 -6.285 -23.777 1.00 94.31 80 LEU A O 1
ATOM 584 N N . GLU A 1 81 ? 12.529 -5.233 -23.384 1.00 93.06 81 GLU A N 1
ATOM 585 C CA . GLU A 1 81 ? 12.054 -5.321 -24.771 1.00 93.06 81 GLU A CA 1
ATOM 586 C C . GLU A 1 81 ? 12.955 -4.550 -25.747 1.00 93.06 81 GLU A C 1
ATOM 588 O O . GLU A 1 81 ? 13.230 -5.031 -26.846 1.00 93.06 81 GLU A O 1
ATOM 593 N N . ALA A 1 82 ? 13.436 -3.367 -25.357 1.00 92.12 82 ALA A N 1
ATOM 594 C CA . ALA A 1 82 ? 14.355 -2.584 -26.179 1.00 92.12 82 ALA A CA 1
ATOM 595 C C . ALA A 1 82 ? 15.726 -3.264 -26.332 1.00 92.12 82 ALA A C 1
ATOM 597 O O . ALA A 1 82 ? 16.294 -3.239 -27.422 1.00 92.12 82 ALA A O 1
ATOM 598 N N . GLU A 1 83 ? 16.239 -3.885 -25.268 1.00 93.50 83 GLU A N 1
ATOM 599 C CA . GLU A 1 83 ? 17.492 -4.647 -25.293 1.00 93.50 83 GLU A CA 1
ATOM 600 C C . GLU A 1 83 ? 17.381 -5.870 -26.206 1.00 93.50 83 GLU A C 1
ATOM 602 O O . GLU A 1 83 ? 18.210 -6.031 -27.098 1.00 93.50 83 GLU A O 1
ATOM 607 N N . LEU A 1 84 ? 16.314 -6.665 -26.069 1.00 92.19 84 LEU A N 1
ATOM 608 C CA . LEU A 1 84 ? 16.073 -7.826 -26.933 1.00 92.19 84 LEU A CA 1
ATOM 609 C C . LEU A 1 84 ? 15.983 -7.428 -28.409 1.00 92.19 84 LEU A C 1
ATOM 611 O O . LEU A 1 84 ? 16.596 -8.062 -29.262 1.00 92.19 84 LEU A O 1
ATOM 615 N N . ARG A 1 85 ? 15.276 -6.334 -28.716 1.00 92.62 85 ARG A N 1
ATOM 616 C CA . ARG A 1 85 ? 15.190 -5.826 -30.089 1.00 92.62 85 ARG A CA 1
ATOM 617 C C . ARG A 1 85 ? 16.554 -5.396 -30.631 1.00 92.62 85 ARG A C 1
ATOM 619 O O . ARG A 1 85 ? 16.874 -5.688 -31.779 1.00 92.62 85 ARG A O 1
ATOM 626 N N . ALA A 1 86 ? 17.357 -4.710 -29.818 1.00 91.25 86 ALA A N 1
ATOM 627 C CA . ALA A 1 86 ? 18.694 -4.284 -30.216 1.00 91.25 86 ALA A CA 1
ATOM 628 C C . ALA A 1 86 ? 19.633 -5.481 -30.455 1.00 91.25 86 ALA A C 1
ATOM 630 O O . ALA A 1 86 ? 20.450 -5.445 -31.374 1.00 91.25 86 ALA A O 1
ATOM 631 N N . GLU A 1 87 ? 19.505 -6.550 -29.665 1.00 90.25 87 GLU A N 1
ATOM 632 C CA . GLU A 1 87 ? 20.247 -7.799 -29.863 1.00 90.25 87 GLU A CA 1
ATOM 633 C C . GLU A 1 87 ? 19.834 -8.520 -31.153 1.00 90.25 87 GLU A C 1
ATOM 635 O O . GLU A 1 87 ? 20.702 -8.967 -31.904 1.00 90.25 87 GLU A O 1
ATOM 640 N N . GLU A 1 88 ? 18.534 -8.587 -31.451 1.00 89.81 88 GLU A N 1
ATOM 641 C CA . GLU A 1 88 ? 18.019 -9.160 -32.701 1.00 89.81 88 GLU A CA 1
ATOM 642 C C . GLU A 1 88 ? 18.523 -8.389 -33.931 1.00 89.81 88 GLU A C 1
ATOM 644 O O . GLU A 1 88 ? 18.989 -8.994 -34.900 1.00 89.81 88 GLU A O 1
ATOM 649 N N . GLU A 1 89 ? 18.492 -7.054 -33.884 1.00 89.25 89 GLU A N 1
ATOM 650 C CA . GLU A 1 89 ? 19.006 -6.194 -34.956 1.00 89.25 89 GLU A CA 1
ATOM 651 C C . GLU A 1 89 ? 20.525 -6.353 -35.137 1.00 89.25 89 GLU A C 1
ATOM 653 O O . GLU A 1 89 ? 21.014 -6.435 -36.267 1.00 89.25 89 GLU A O 1
ATOM 658 N N . ALA A 1 90 ? 21.281 -6.457 -34.040 1.00 87.06 90 ALA A N 1
ATOM 659 C CA . ALA A 1 90 ? 22.720 -6.699 -34.089 1.00 87.06 90 ALA A CA 1
ATOM 660 C C . ALA A 1 90 ? 23.061 -8.086 -34.662 1.00 87.06 90 ALA A C 1
ATOM 662 O O . ALA A 1 90 ? 23.997 -8.206 -35.457 1.00 87.06 90 ALA A O 1
ATOM 663 N N . ALA A 1 91 ? 22.304 -9.124 -34.296 1.00 85.38 91 ALA A N 1
ATOM 664 C CA . ALA A 1 91 ? 22.482 -10.473 -34.824 1.00 85.38 91 ALA A CA 1
ATOM 665 C C . ALA A 1 91 ? 22.198 -10.531 -36.334 1.00 85.38 91 ALA A C 1
ATOM 667 O O . ALA A 1 91 ? 23.001 -11.089 -37.084 1.00 85.38 91 ALA A O 1
ATOM 668 N N . ALA A 1 92 ? 21.119 -9.888 -36.789 1.00 85.38 92 ALA A N 1
ATOM 669 C CA . ALA A 1 92 ? 20.785 -9.797 -38.209 1.00 85.38 92 ALA A CA 1
ATOM 670 C C . ALA A 1 92 ? 21.875 -9.067 -39.015 1.00 85.38 92 ALA A C 1
ATOM 672 O O . ALA A 1 92 ? 22.277 -9.533 -40.080 1.00 85.38 92 ALA A O 1
ATOM 673 N N . ALA A 1 93 ? 22.417 -7.964 -38.485 1.00 81.94 93 ALA A N 1
ATOM 674 C CA . ALA A 1 93 ? 23.498 -7.225 -39.138 1.00 81.94 93 ALA A CA 1
ATOM 675 C C . ALA A 1 93 ? 24.801 -8.042 -39.243 1.00 81.94 93 ALA A C 1
ATOM 677 O O . ALA A 1 93 ? 25.515 -7.942 -40.242 1.00 81.94 93 ALA A O 1
ATOM 678 N N . MET A 1 94 ? 25.119 -8.867 -38.236 1.00 78.19 94 MET A N 1
ATOM 679 C CA . MET A 1 94 ? 26.266 -9.781 -38.303 1.00 78.19 94 MET A CA 1
ATOM 680 C C . MET A 1 94 ? 26.059 -10.901 -39.329 1.00 78.19 94 MET A C 1
ATOM 682 O O . MET A 1 94 ? 27.006 -11.257 -40.029 1.00 78.19 94 MET A O 1
ATOM 686 N N . GLU A 1 95 ? 24.845 -11.445 -39.441 1.00 74.19 95 GLU A N 1
ATOM 687 C CA . GLU A 1 95 ? 24.509 -12.461 -40.446 1.00 74.19 95 GLU A CA 1
ATOM 688 C C . GLU A 1 95 ? 24.606 -11.895 -41.872 1.00 74.19 95 GLU A C 1
ATOM 690 O O . GLU A 1 95 ? 25.200 -12.524 -42.749 1.00 74.19 95 GLU A O 1
ATOM 695 N N . GLU A 1 96 ? 24.114 -10.674 -42.094 1.00 74.06 96 GLU A N 1
ATOM 696 C CA . GLU A 1 96 ? 24.213 -9.986 -43.386 1.00 74.06 96 GLU A CA 1
ATOM 697 C C . GLU A 1 96 ? 25.674 -9.683 -43.766 1.00 74.06 96 GLU A C 1
ATOM 699 O O . GLU A 1 96 ? 26.08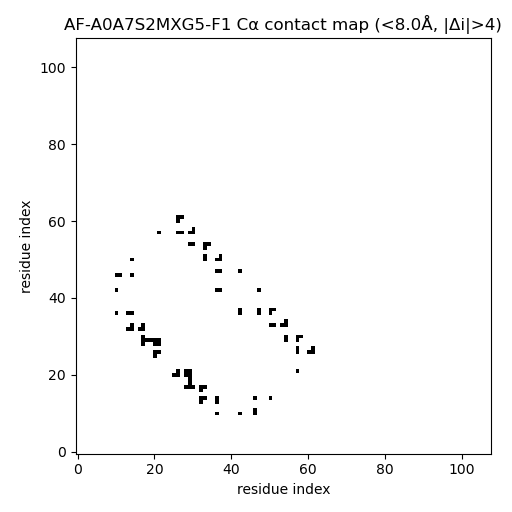8 -9.928 -44.903 1.00 74.06 96 GLU A O 1
ATOM 704 N N . ALA A 1 97 ? 26.492 -9.231 -42.808 1.00 71.69 97 ALA A N 1
ATOM 705 C CA . ALA A 1 97 ? 27.921 -9.008 -43.026 1.00 71.69 97 ALA A CA 1
ATOM 706 C C . ALA A 1 97 ? 28.672 -10.313 -43.355 1.00 71.69 97 ALA A C 1
ATOM 708 O O . ALA A 1 97 ? 29.485 -10.344 -44.279 1.00 71.69 97 ALA A O 1
ATOM 709 N N . ALA A 1 98 ? 28.363 -11.409 -42.654 1.00 71.69 98 ALA A N 1
ATOM 710 C CA . ALA A 1 98 ? 28.957 -12.721 -42.909 1.00 71.69 98 ALA A CA 1
ATOM 711 C C . ALA A 1 98 ? 28.544 -13.306 -44.273 1.00 71.69 98 ALA A C 1
ATOM 713 O O . ALA A 1 98 ? 29.351 -13.959 -44.936 1.00 71.69 98 ALA A O 1
ATOM 714 N N . ALA A 1 99 ? 27.314 -13.047 -44.726 1.00 70.19 99 ALA A N 1
ATOM 715 C CA . ALA A 1 99 ? 26.837 -13.458 -46.045 1.00 70.19 99 ALA A CA 1
ATOM 716 C C . ALA A 1 99 ? 27.514 -12.682 -47.190 1.00 70.19 99 ALA A C 1
ATOM 718 O O . ALA A 1 99 ? 27.739 -13.248 -48.259 1.00 70.19 99 ALA A O 1
ATOM 719 N N . MET A 1 100 ? 27.878 -11.412 -46.972 1.00 64.75 100 MET A N 1
ATOM 720 C CA . MET A 1 100 ? 28.623 -10.611 -47.953 1.00 64.75 100 MET A CA 1
ATOM 721 C C . MET A 1 100 ? 30.111 -10.977 -48.052 1.00 64.75 100 MET A C 1
ATOM 723 O O . MET A 1 100 ? 30.712 -10.774 -49.107 1.00 64.75 100 MET A O 1
ATOM 727 N N . GLU A 1 101 ? 30.710 -11.527 -46.992 1.00 59.53 101 GLU A N 1
ATOM 728 C CA . GLU A 1 101 ? 32.105 -11.993 -47.002 1.00 59.53 101 GLU A CA 1
ATOM 729 C C . GLU A 1 101 ? 32.282 -13.436 -47.499 1.00 59.53 101 GLU A C 1
ATOM 731 O O . GLU A 1 101 ? 33.418 -13.851 -47.731 1.00 59.53 101 GLU A O 1
ATOM 736 N N . ALA A 1 102 ? 31.207 -14.207 -47.707 1.00 56.94 102 ALA A N 1
ATOM 737 C CA . ALA A 1 102 ? 31.299 -15.548 -48.281 1.00 56.94 102 ALA A CA 1
ATOM 738 C C . ALA A 1 102 ? 31.698 -15.454 -49.772 1.00 56.94 102 ALA A C 1
ATOM 740 O O . ALA A 1 102 ? 30.876 -15.058 -50.604 1.00 56.94 102 ALA A O 1
ATOM 741 N N . PRO A 1 103 ? 32.943 -15.803 -50.158 1.00 55.69 103 PRO A N 1
ATOM 742 C CA . PRO A 1 103 ? 33.349 -15.723 -51.549 1.00 55.69 103 PRO A CA 1
ATOM 743 C C . PRO A 1 103 ? 32.529 -16.720 -52.362 1.00 55.69 103 PRO A C 1
ATOM 745 O O . PRO A 1 103 ? 32.365 -17.879 -51.973 1.00 55.69 103 PRO A O 1
ATOM 748 N N . VAL A 1 104 ? 32.057 -16.263 -53.521 1.00 58.28 104 VAL A N 1
ATOM 749 C CA . VAL A 1 104 ? 31.500 -17.089 -54.590 1.00 58.28 104 VAL A CA 1
ATOM 750 C C . VAL A 1 104 ? 32.591 -18.069 -55.038 1.00 58.28 104 VAL A C 1
ATOM 752 O O . VAL A 1 104 ? 33.333 -17.814 -55.982 1.00 58.28 104 VAL A O 1
ATOM 755 N N . MET A 1 105 ? 32.746 -19.190 -54.332 1.00 55.59 105 MET A N 1
ATOM 756 C CA . MET A 1 105 ? 33.448 -20.360 -54.852 1.00 55.59 105 MET A CA 1
ATOM 757 C C . MET A 1 105 ? 32.506 -21.047 -55.839 1.00 55.59 105 MET A C 1
ATOM 759 O O . MET A 1 105 ? 31.943 -22.106 -55.566 1.00 55.59 105 MET A O 1
ATOM 763 N N . GLU A 1 106 ? 32.306 -20.396 -56.984 1.00 49.88 106 GLU A N 1
ATOM 764 C CA . GLU A 1 106 ? 31.819 -21.059 -58.185 1.00 49.88 106 GLU A CA 1
ATOM 765 C C . GLU A 1 106 ? 32.954 -21.978 -58.649 1.00 49.88 106 GLU A C 1
ATOM 767 O O . GLU A 1 106 ? 34.027 -21.536 -59.064 1.00 49.88 106 GLU A O 1
ATOM 772 N N . VAL A 1 107 ? 32.756 -23.277 -58.439 1.00 50.22 107 VAL A N 1
ATOM 773 C CA . VAL A 1 107 ? 33.660 -24.326 -58.904 1.00 50.22 107 VAL A CA 1
ATOM 774 C C . VAL A 1 107 ? 33.458 -24.490 -60.413 1.00 50.22 107 VAL A C 1
ATOM 776 O O . VAL A 1 107 ? 32.321 -24.565 -60.872 1.00 50.22 107 VAL A O 1
ATOM 779 N N . ALA A 1 108 ? 34.599 -24.506 -61.107 1.00 46.03 108 ALA A N 1
ATOM 780 C CA . ALA A 1 108 ? 34.860 -24.671 -62.542 1.00 46.03 108 ALA A CA 1
ATOM 781 C C . ALA A 1 108 ? 33.926 -25.595 -63.343 1.00 46.03 108 ALA A C 1
ATOM 783 O O . ALA A 1 108 ? 33.511 -26.651 -62.814 1.00 46.03 108 ALA A O 1
#

Nearest PDB structures (foldseek):
  7t6d-assembly1_B  TM=8.822E-01  e=1.380E-01  Escherichia coli
  4zlh-assembly1_A  TM=8.801E-01  e=2.178E-01  Escherichia coli O157:H7
  4gpk-assembly3_K  TM=8.916E-01  e=6.890E+00  Bacillus thuringiensis serovar thuringiensis
  6f09-assembly3_S-4  TM=7.538E-01  e=7.849E+00  Homo sapiens
  4f7r-assembly2_C  TM=7.129E-01  e=8.377E+00  Giardia duodenalis

Secondary structure (DSSP, 8-state):
-------SSHHHHHHHHHHHHHHTT-HHHHHHHHHHHHTSTT--HHHHHHHHHHHHHHHHHHHHHHHHHHHHHHHHHHHHHHHHHHHHHHHHHHHHHHHHHS------

pLDDT: mean 85.05, std 15.55, range [45.25, 97.38]